Protein AF-A0A158B947-F1 (afdb_monomer)

Structure (mmCIF, N/CA/C/O backbone):
data_AF-A0A158B947-F1
#
_entry.id   AF-A0A158B947-F1
#
loop_
_atom_site.group_PDB
_atom_site.id
_atom_site.type_symbol
_atom_site.label_atom_id
_atom_site.label_alt_id
_atom_site.label_comp_id
_atom_site.label_asym_id
_atom_site.label_entity_id
_atom_site.label_seq_id
_atom_site.pdbx_PDB_ins_code
_atom_site.Cartn_x
_atom_site.Cartn_y
_atom_site.Cartn_z
_atom_site.occupancy
_atom_site.B_iso_or_equiv
_atom_site.auth_seq_id
_atom_site.auth_comp_id
_atom_site.auth_asym_id
_atom_site.auth_atom_id
_atom_site.pdbx_PDB_model_num
ATOM 1 N N . MET A 1 1 ? 6.254 10.592 -17.429 1.00 75.50 1 MET A N 1
ATOM 2 C CA . MET A 1 1 ? 7.515 9.869 -17.709 1.00 75.50 1 MET A CA 1
ATOM 3 C C . MET A 1 1 ? 7.431 8.425 -17.235 1.00 75.50 1 MET A C 1
ATOM 5 O O . MET A 1 1 ? 7.446 7.562 -18.092 1.00 75.50 1 MET A O 1
ATOM 9 N N . VAL A 1 2 ? 7.220 8.152 -15.940 1.00 75.88 2 VAL A N 1
ATOM 10 C CA . VAL A 1 2 ? 7.123 6.766 -15.422 1.00 75.88 2 VAL A CA 1
ATOM 11 C C . VAL A 1 2 ? 5.969 5.958 -16.040 1.00 75.88 2 VAL A C 1
ATOM 13 O O . VAL A 1 2 ? 6.168 4.801 -16.364 1.00 75.88 2 VAL A O 1
ATOM 16 N N . ALA A 1 3 ? 4.810 6.569 -16.318 1.00 78.81 3 ALA A N 1
ATOM 17 C CA . ALA A 1 3 ? 3.696 5.872 -16.984 1.00 78.81 3 ALA A CA 1
ATOM 18 C C . ALA A 1 3 ? 4.055 5.357 -18.390 1.00 78.81 3 ALA A C 1
ATOM 20 O O . ALA A 1 3 ? 3.742 4.227 -18.733 1.00 78.81 3 ALA A O 1
ATOM 21 N N . LYS A 1 4 ? 4.791 6.161 -19.171 1.00 84.25 4 LYS A N 1
ATOM 22 C CA . LYS A 1 4 ? 5.288 5.742 -20.491 1.00 84.25 4 LYS A CA 1
ATOM 23 C C . LYS A 1 4 ? 6.348 4.647 -20.375 1.00 84.25 4 LYS A C 1
ATOM 25 O O . LYS A 1 4 ? 6.442 3.796 -21.243 1.00 84.25 4 LYS A O 1
ATOM 30 N N . LEU A 1 5 ? 7.149 4.672 -19.309 1.00 84.69 5 LEU A N 1
ATOM 31 C CA . LEU A 1 5 ? 8.139 3.631 -19.047 1.00 84.69 5 LEU A CA 1
ATOM 32 C C . LEU A 1 5 ? 7.468 2.300 -18.670 1.00 84.69 5 LEU A C 1
ATOM 34 O O . LEU A 1 5 ? 7.890 1.269 -19.170 1.00 84.69 5 LEU A O 1
ATOM 38 N N . ALA A 1 6 ? 6.408 2.333 -17.857 1.00 87.81 6 ALA A N 1
ATOM 39 C CA . ALA A 1 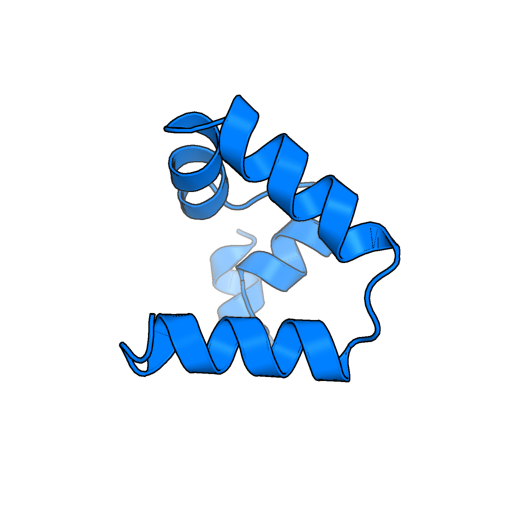6 ? 5.594 1.161 -17.525 1.00 87.81 6 ALA A CA 1
ATOM 40 C C . ALA A 1 6 ? 5.024 0.494 -18.781 1.00 87.81 6 ALA A C 1
ATOM 42 O O . ALA A 1 6 ? 5.185 -0.704 -18.977 1.00 87.81 6 ALA A O 1
ATOM 43 N N . GLU A 1 7 ? 4.453 1.301 -19.676 1.00 88.25 7 GLU A N 1
ATOM 44 C CA . GLU A 1 7 ? 3.906 0.844 -20.954 1.00 88.25 7 GLU A CA 1
ATOM 45 C C . GLU A 1 7 ? 4.975 0.210 -21.857 1.00 88.25 7 GLU A C 1
ATOM 47 O O . GLU A 1 7 ? 4.761 -0.872 -22.394 1.00 88.25 7 GLU A O 1
ATOM 52 N N . ILE A 1 8 ? 6.147 0.843 -21.980 1.00 91.31 8 ILE A N 1
ATOM 53 C CA . ILE A 1 8 ? 7.262 0.325 -22.791 1.00 91.31 8 ILE A CA 1
ATOM 54 C C . ILE A 1 8 ? 7.817 -0.987 -22.219 1.00 91.31 8 ILE A C 1
ATOM 56 O O . ILE A 1 8 ? 8.204 -1.868 -22.984 1.00 91.31 8 ILE A O 1
ATOM 60 N N . LEU A 1 9 ? 7.886 -1.110 -20.892 1.00 88.56 9 LEU A N 1
ATOM 61 C CA . LEU A 1 9 ? 8.435 -2.289 -20.219 1.00 88.56 9 LEU A CA 1
ATOM 62 C C . LEU A 1 9 ? 7.403 -3.411 -20.022 1.00 88.56 9 LEU A C 1
ATOM 64 O O . LEU A 1 9 ? 7.793 -4.521 -19.676 1.00 88.56 9 LEU A O 1
ATOM 68 N N . GLY A 1 10 ? 6.111 -3.146 -20.241 1.00 90.25 10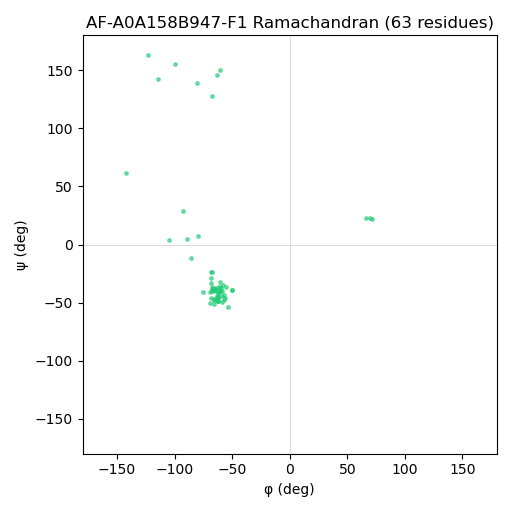 GLY A N 1
ATOM 69 C CA . GLY A 1 10 ? 5.034 -4.086 -19.914 1.00 90.25 10 GLY A CA 1
ATOM 70 C C . GLY A 1 10 ? 4.880 -4.331 -18.407 1.00 90.25 10 GLY A C 1
ATOM 71 O O . GLY A 1 10 ? 4.364 -5.369 -18.004 1.00 90.25 10 G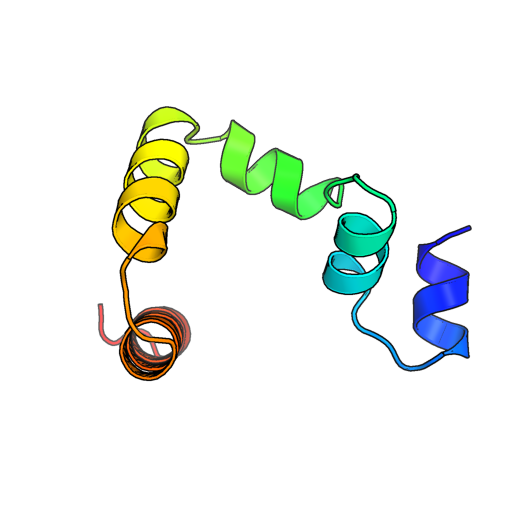LY A O 1
ATOM 72 N N . GLU A 1 11 ? 5.346 -3.391 -17.586 1.00 90.81 11 GLU A N 1
ATOM 73 C CA . GLU A 1 11 ? 5.381 -3.495 -16.127 1.00 90.81 11 GLU A CA 1
ATOM 74 C C . GLU A 1 11 ? 4.209 -2.753 -15.484 1.00 90.81 11 GLU A C 1
ATOM 76 O O . GLU A 1 11 ? 3.682 -1.777 -16.027 1.00 90.81 11 GLU A O 1
ATOM 81 N N . ASP A 1 12 ? 3.831 -3.175 -14.280 1.00 92.75 12 ASP A N 1
ATOM 82 C CA . ASP A 1 12 ? 2.793 -2.492 -13.515 1.00 92.75 12 ASP A CA 1
ATOM 83 C C . ASP A 1 12 ? 3.259 -1.093 -13.06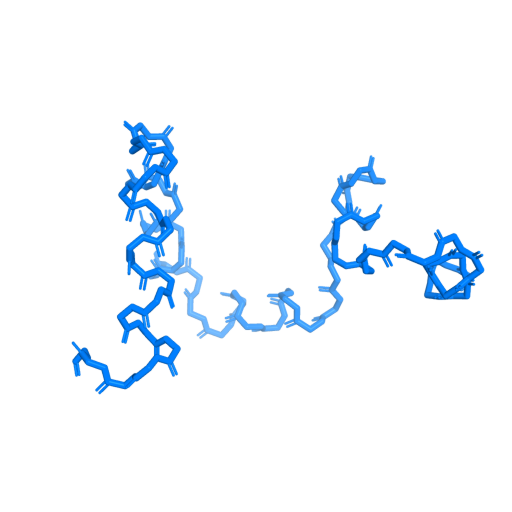6 1.00 92.75 12 ASP A C 1
ATOM 85 O O . ASP A 1 12 ? 4.320 -0.908 -12.458 1.00 92.75 12 ASP A O 1
ATOM 89 N N . PHE A 1 13 ? 2.445 -0.078 -13.366 1.00 92.06 13 PHE A N 1
ATOM 90 C CA . PHE A 1 13 ? 2.784 1.319 -13.100 1.00 92.06 13 PHE A CA 1
ATOM 91 C C . PHE A 1 13 ? 2.955 1.605 -11.605 1.00 92.06 13 PHE A C 1
ATOM 93 O O . PHE A 1 13 ? 3.874 2.337 -11.221 1.00 92.06 13 PHE A O 1
ATOM 100 N N . ASP A 1 14 ? 2.097 1.029 -10.762 1.00 92.62 14 ASP A N 1
ATOM 101 C CA . ASP A 1 14 ? 2.155 1.223 -9.314 1.00 92.62 14 ASP A CA 1
ATOM 102 C C . ASP A 1 14 ? 3.418 0.576 -8.729 1.00 92.62 14 ASP A C 1
ATOM 104 O O . ASP A 1 14 ? 4.095 1.178 -7.890 1.00 92.62 14 ASP A O 1
ATOM 108 N N . THR A 1 15 ? 3.799 -0.589 -9.252 1.00 92.06 15 THR A N 1
ATOM 109 C CA . THR A 1 15 ? 5.036 -1.300 -8.909 1.00 92.06 15 THR A CA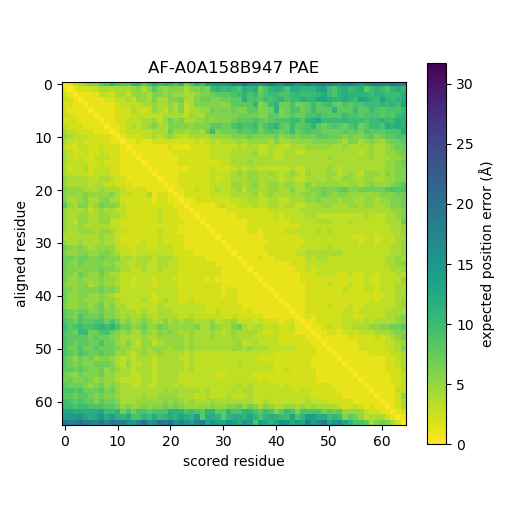 1
ATOM 110 C C . THR A 1 15 ? 6.274 -0.484 -9.278 1.00 92.06 15 THR A C 1
ATOM 112 O O . THR A 1 15 ? 7.137 -0.261 -8.426 1.00 92.06 15 THR A O 1
ATOM 115 N N . LEU A 1 16 ? 6.352 0.055 -10.501 1.00 91.88 16 LEU A N 1
ATOM 116 C CA . LEU A 1 16 ? 7.471 0.921 -10.901 1.00 91.88 16 LEU A CA 1
ATOM 117 C C . LEU A 1 16 ? 7.551 2.204 -10.066 1.00 91.88 16 LEU A C 1
ATOM 119 O O . LEU A 1 16 ? 8.645 2.672 -9.740 1.00 91.88 16 LEU A O 1
ATOM 123 N N . MET A 1 17 ? 6.405 2.780 -9.698 1.00 93.00 17 MET A N 1
ATOM 124 C CA . MET A 1 17 ? 6.368 3.941 -8.810 1.00 93.00 17 MET A CA 1
ATOM 125 C C . MET A 1 17 ? 6.935 3.602 -7.426 1.00 93.00 17 MET A C 1
ATOM 127 O O . MET A 1 17 ? 7.755 4.373 -6.919 1.00 93.00 17 MET A O 1
ATOM 131 N N . LEU A 1 18 ? 6.566 2.449 -6.855 1.00 92.62 18 LEU A N 1
ATOM 132 C CA . LEU A 1 18 ? 7.083 1.977 -5.566 1.00 92.62 18 LEU A CA 1
ATOM 133 C C . LEU A 1 18 ? 8.594 1.737 -5.602 1.00 92.62 18 LEU A C 1
ATOM 135 O O . LEU A 1 18 ? 9.293 2.171 -4.686 1.00 92.62 18 LEU A O 1
ATOM 139 N N . LEU A 1 19 ? 9.112 1.136 -6.678 1.00 90.38 19 LEU A N 1
ATOM 140 C CA . LEU A 1 19 ? 10.557 0.964 -6.882 1.00 90.38 19 LEU A CA 1
ATOM 141 C C . LEU A 1 19 ? 11.302 2.306 -6.942 1.00 90.38 19 LEU A C 1
ATOM 143 O O . LEU A 1 19 ? 12.425 2.417 -6.460 1.00 90.38 19 LEU A O 1
ATOM 147 N N . ALA A 1 20 ? 10.660 3.354 -7.463 1.00 90.56 20 ALA A N 1
ATOM 148 C CA . ALA A 1 20 ? 11.192 4.716 -7.463 1.00 90.56 20 ALA A CA 1
ATOM 149 C C . ALA A 1 20 ? 11.028 5.455 -6.113 1.00 90.56 20 ALA A C 1
ATOM 151 O O . ALA A 1 20 ? 11.273 6.664 -6.042 1.00 90.56 20 ALA A O 1
ATOM 152 N N . GLY A 1 21 ? 10.575 4.774 -5.052 1.00 90.81 21 GLY A N 1
ATOM 153 C CA . GLY A 1 21 ? 10.319 5.363 -3.733 1.00 90.81 21 GLY A CA 1
ATOM 154 C C . GLY A 1 21 ? 9.093 6.281 -3.697 1.00 90.81 21 GLY A C 1
ATOM 155 O O . GLY A 1 21 ? 8.999 7.169 -2.847 1.00 90.81 21 GLY A O 1
ATOM 156 N N . ARG A 1 22 ? 8.165 6.121 -4.647 1.00 92.31 22 ARG A N 1
ATOM 157 C CA . ARG A 1 22 ? 6.957 6.942 -4.792 1.00 92.31 22 ARG A CA 1
ATOM 158 C C . ARG A 1 22 ? 5.708 6.065 -4.757 1.00 92.31 22 ARG A C 1
ATOM 160 O O . ARG A 1 22 ? 5.755 4.863 -4.947 1.00 92.31 22 ARG A O 1
ATOM 167 N N . VAL A 1 23 ? 4.559 6.687 -4.534 1.00 92.19 23 VAL A N 1
ATOM 168 C CA . VAL A 1 23 ? 3.250 6.034 -4.673 1.00 92.19 23 VAL A CA 1
ATOM 169 C C . VAL A 1 23 ? 2.528 6.708 -5.829 1.00 92.19 23 VAL A C 1
ATOM 171 O O . VAL A 1 23 ? 2.668 7.925 -6.012 1.00 92.19 23 VAL A O 1
ATOM 174 N N . SER A 1 24 ? 1.783 5.945 -6.629 1.00 93.62 24 SER A N 1
ATOM 175 C CA . SER A 1 24 ? 1.003 6.538 -7.710 1.00 93.62 24 SER A CA 1
ATOM 176 C C . SER A 1 24 ? -0.030 7.535 -7.170 1.00 93.62 24 SER A C 1
ATOM 178 O O . SER A 1 24 ? -0.515 7.389 -6.041 1.00 93.62 24 SER A O 1
ATOM 180 N N . PRO A 1 25 ? -0.387 8.578 -7.942 1.00 92.25 25 PRO A N 1
ATOM 181 C CA . PRO A 1 25 ? -1.364 9.569 -7.496 1.00 92.25 25 PRO A CA 1
ATOM 182 C C . PRO A 1 25 ? -2.706 8.948 -7.091 1.00 92.25 25 PRO A C 1
ATOM 184 O O . PRO A 1 25 ? -3.304 9.383 -6.108 1.00 92.25 25 PRO A O 1
ATOM 187 N N . GLN A 1 26 ? -3.144 7.908 -7.804 1.00 92.94 26 GLN A N 1
ATOM 188 C CA . GLN A 1 26 ? -4.399 7.213 -7.536 1.00 92.94 26 GLN A CA 1
ATOM 189 C C . GLN A 1 26 ? -4.346 6.427 -6.220 1.00 92.94 26 GLN A C 1
ATOM 191 O O . GLN A 1 26 ? -5.203 6.630 -5.358 1.00 92.94 26 GLN A O 1
ATOM 196 N N . LEU A 1 27 ? -3.310 5.607 -6.001 1.00 93.56 27 LEU A N 1
ATOM 197 C CA . LEU A 1 27 ? -3.133 4.905 -4.725 1.00 93.56 27 LEU A CA 1
ATOM 198 C C . LEU A 1 27 ? -2.993 5.886 -3.558 1.00 93.56 27 LEU A C 1
ATOM 200 O O . LEU A 1 27 ? -3.592 5.687 -2.499 1.00 93.56 27 LEU A O 1
ATOM 204 N N . LYS A 1 28 ? -2.271 6.996 -3.761 1.00 95.31 28 LYS A N 1
ATOM 205 C CA . LYS A 1 28 ? -2.162 8.057 -2.757 1.00 95.31 28 LYS A CA 1
ATOM 206 C C . LYS A 1 28 ? -3.536 8.619 -2.395 1.00 95.31 28 LYS A C 1
ATOM 208 O O . LYS A 1 28 ? -3.794 8.797 -1.209 1.00 95.31 28 LYS A O 1
ATOM 213 N N . GLN A 1 29 ? -4.411 8.885 -3.366 1.00 96.94 29 GLN A N 1
ATOM 214 C CA . GLN A 1 29 ? -5.773 9.370 -3.109 1.00 96.94 29 GLN A CA 1
ATOM 215 C C . GLN A 1 29 ? -6.608 8.350 -2.323 1.00 96.94 29 GLN A C 1
ATOM 217 O O . GLN A 1 29 ? -7.229 8.723 -1.329 1.00 96.94 29 GLN A O 1
ATOM 222 N N . ILE A 1 30 ? -6.567 7.069 -2.708 1.00 95.31 30 ILE A N 1
ATOM 223 C CA . ILE A 1 30 ? -7.294 5.984 -2.026 1.00 95.31 30 ILE A CA 1
ATOM 224 C C . ILE A 1 30 ? -6.875 5.884 -0.554 1.00 95.31 30 ILE A C 1
ATOM 226 O O . ILE A 1 30 ? -7.725 5.887 0.339 1.00 95.31 30 ILE A O 1
ATOM 230 N N . VAL A 1 31 ? -5.565 5.856 -0.292 1.00 95.31 31 VAL A N 1
ATOM 231 C CA . VAL A 1 31 ? -5.024 5.778 1.073 1.00 95.31 31 VAL A CA 1
ATOM 232 C C . VAL A 1 31 ? -5.323 7.059 1.854 1.00 95.31 31 VAL A C 1
ATOM 234 O O . VAL A 1 31 ? -5.706 6.998 3.022 1.00 95.31 31 VAL A O 1
ATOM 237 N N . SER A 1 32 ? -5.215 8.223 1.207 1.00 96.19 32 SER A N 1
ATOM 238 C CA . SER A 1 32 ? -5.462 9.528 1.839 1.00 96.19 32 SER A CA 1
ATOM 239 C C . SER A 1 32 ? -6.930 9.754 2.198 1.00 96.19 32 SER A C 1
ATOM 241 O O . SER A 1 32 ? -7.207 10.521 3.114 1.00 96.19 32 SER A O 1
ATOM 243 N N . ALA A 1 33 ? -7.871 9.078 1.533 1.00 97.38 33 ALA A N 1
ATOM 244 C CA . ALA A 1 33 ? -9.287 9.137 1.889 1.00 97.38 33 ALA A CA 1
ATOM 245 C C . ALA A 1 33 ? -9.583 8.463 3.243 1.00 97.38 33 ALA A C 1
ATOM 247 O O . ALA A 1 33 ? -10.539 8.838 3.920 1.00 97.38 33 ALA A O 1
ATOM 248 N N . ARG A 1 34 ? -8.788 7.458 3.647 1.00 97.31 34 ARG A N 1
ATOM 249 C CA . ARG A 1 34 ? -8.988 6.685 4.891 1.00 97.31 34 ARG A CA 1
ATOM 250 C C . ARG A 1 34 ? -7.649 6.331 5.560 1.00 97.31 34 ARG A C 1
ATOM 252 O O . ARG A 1 34 ? -7.340 5.151 5.739 1.00 97.31 34 ARG A O 1
ATOM 259 N N . PRO A 1 35 ? -6.848 7.329 5.974 1.00 96.69 35 PRO A N 1
ATOM 260 C CA . PRO A 1 35 ? -5.448 7.115 6.331 1.00 96.69 35 PRO A CA 1
ATOM 261 C C . PRO A 1 35 ? -5.273 6.211 7.555 1.00 96.69 35 PRO A C 1
ATOM 263 O O . PRO A 1 35 ? -4.375 5.376 7.573 1.00 96.69 35 PRO A O 1
ATOM 266 N N . LYS A 1 36 ? -6.146 6.329 8.567 1.00 97.50 36 LYS A N 1
ATOM 267 C CA . LYS A 1 36 ? -6.086 5.483 9.772 1.00 97.50 36 LYS A CA 1
ATOM 268 C C . LYS A 1 36 ? -6.371 4.013 9.453 1.00 97.50 36 LYS A C 1
ATOM 270 O O . LYS A 1 36 ? -5.591 3.156 9.851 1.00 97.50 36 LYS A O 1
ATOM 275 N N . LEU A 1 37 ? -7.434 3.754 8.688 1.00 96.81 37 LEU A N 1
ATOM 276 C CA . LEU A 1 37 ? -7.860 2.405 8.310 1.00 96.81 37 LEU A CA 1
ATOM 277 C C . LEU A 1 37 ? -6.795 1.693 7.467 1.00 96.81 37 LEU A C 1
ATOM 279 O O . LEU A 1 37 ? -6.403 0.574 7.780 1.00 96.81 37 LEU A O 1
ATOM 283 N N . PHE A 1 38 ? -6.270 2.358 6.432 1.00 96.06 38 PHE A N 1
ATOM 284 C CA . PHE A 1 38 ? -5.214 1.774 5.603 1.00 96.06 38 PHE A CA 1
ATOM 285 C C . PHE A 1 38 ? -3.898 1.599 6.365 1.00 96.06 38 PHE A C 1
ATOM 287 O O . PHE A 1 38 ? -3.214 0.600 6.163 1.00 96.06 38 PHE A O 1
ATOM 294 N N . ALA A 1 39 ? -3.541 2.521 7.264 1.00 96.44 39 ALA A N 1
ATOM 295 C CA . ALA A 1 39 ? -2.344 2.362 8.085 1.00 96.44 39 ALA A CA 1
ATOM 296 C C . ALA A 1 39 ? -2.454 1.163 9.038 1.00 96.44 39 ALA A C 1
ATOM 298 O O . ALA A 1 39 ? -1.464 0.471 9.263 1.00 96.44 39 ALA A O 1
ATOM 299 N N . GLU A 1 40 ? -3.631 0.914 9.607 1.00 96.56 40 GLU A N 1
ATOM 300 C CA . GLU A 1 40 ? -3.885 -0.275 10.419 1.00 96.56 40 GLU A CA 1
ATOM 301 C C . GLU A 1 40 ? -3.811 -1.554 9.579 1.00 96.56 40 GLU A C 1
ATOM 303 O O . GLU A 1 40 ? -3.024 -2.441 9.908 1.00 96.56 40 GLU A O 1
ATOM 308 N N . LEU A 1 41 ? -4.526 -1.600 8.450 1.00 94.69 41 LEU A N 1
ATOM 309 C CA . LEU A 1 41 ? -4.506 -2.731 7.522 1.00 94.69 41 LEU A CA 1
ATOM 310 C C . LEU A 1 41 ? -3.076 -3.081 7.088 1.00 94.69 41 LEU A C 1
ATOM 312 O O . LEU A 1 41 ? -2.630 -4.207 7.279 1.00 94.69 41 LEU A O 1
ATOM 316 N N . ILE A 1 42 ? -2.313 -2.111 6.573 1.00 94.00 42 ILE A N 1
ATOM 317 C CA . ILE A 1 42 ? -0.935 -2.334 6.105 1.00 94.00 42 ILE A CA 1
ATOM 318 C C . ILE A 1 42 ? -0.033 -2.841 7.242 1.00 94.00 42 ILE A C 1
ATOM 320 O O . ILE A 1 42 ? 0.819 -3.702 7.020 1.00 94.00 42 ILE A O 1
ATOM 324 N N . ARG A 1 43 ? -0.212 -2.348 8.477 1.00 95.06 43 ARG A N 1
ATOM 325 C CA . ARG A 1 43 ? 0.551 -2.844 9.636 1.00 95.06 43 ARG A CA 1
ATOM 326 C C . ARG A 1 43 ? 0.207 -4.290 9.982 1.00 95.06 43 ARG A C 1
ATOM 328 O O . ARG A 1 43 ? 1.126 -5.031 10.313 1.00 95.06 43 ARG A O 1
ATOM 335 N N . GLN A 1 44 ? -1.060 -4.688 9.887 1.00 93.31 44 GLN A N 1
ATOM 336 C CA . GLN A 1 44 ? -1.473 -6.080 10.097 1.00 93.31 44 GLN A CA 1
ATOM 337 C C . GLN A 1 44 ? -0.924 -6.999 8.994 1.00 93.31 44 GLN A C 1
ATOM 339 O O . GLN A 1 44 ? -0.435 -8.089 9.286 1.00 93.31 44 GLN A O 1
ATOM 344 N N . LEU A 1 45 ? -0.918 -6.530 7.740 1.00 94.81 45 LEU A N 1
ATOM 345 C CA . LEU A 1 45 ? -0.386 -7.284 6.601 1.00 94.81 45 LEU A CA 1
ATOM 346 C C . LEU A 1 45 ? 1.136 -7.484 6.656 1.00 94.81 45 LEU A C 1
ATOM 348 O O . LEU A 1 45 ? 1.624 -8.452 6.086 1.00 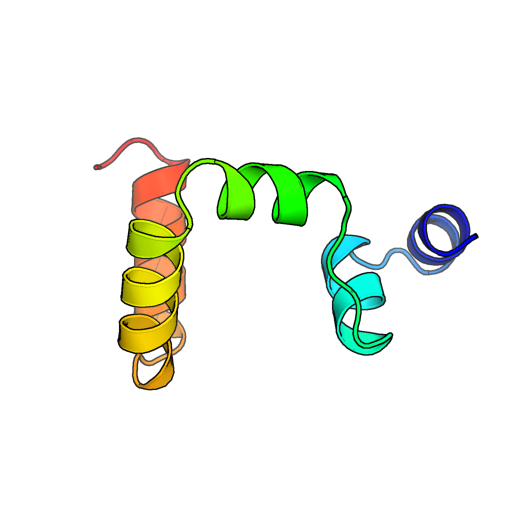94.81 45 LEU A O 1
ATOM 352 N N . ARG A 1 46 ? 1.890 -6.633 7.370 1.00 92.62 46 ARG A N 1
ATOM 353 C CA . ARG A 1 46 ? 3.363 -6.721 7.481 1.00 92.62 46 ARG A CA 1
ATOM 354 C C . ARG A 1 46 ? 3.869 -8.114 7.868 1.00 92.62 46 ARG A C 1
ATOM 356 O O . ARG A 1 46 ? 4.912 -8.529 7.381 1.00 92.62 46 ARG A O 1
ATOM 363 N N . ASN A 1 47 ? 3.161 -8.790 8.770 1.00 92.06 47 ASN A N 1
ATOM 364 C CA . ASN A 1 47 ? 3.554 -10.100 9.295 1.00 92.06 47 ASN A CA 1
ATOM 365 C C . ASN A 1 47 ? 2.714 -11.240 8.696 1.00 92.06 47 ASN A C 1
ATOM 367 O O . ASN A 1 47 ? 2.835 -12.389 9.123 1.00 92.06 47 ASN A O 1
ATOM 371 N N . ALA A 1 48 ? 1.824 -10.929 7.750 1.00 93.88 48 ALA A N 1
ATOM 372 C CA . ALA A 1 48 ? 0.967 -11.914 7.118 1.00 93.88 48 ALA A CA 1
ATOM 373 C C . ALA A 1 48 ? 1.742 -12.664 6.018 1.00 93.88 48 ALA A C 1
ATOM 375 O O . ALA A 1 48 ? 2.463 -12.037 5.246 1.00 93.88 48 ALA A O 1
ATOM 376 N N . PRO A 1 49 ? 1.579 -13.993 5.890 1.00 95.81 49 PRO A N 1
ATOM 377 C CA . PRO A 1 49 ? 2.114 -14.732 4.750 1.00 95.81 49 PRO A CA 1
ATOM 378 C C . PRO A 1 49 ? 1.468 -14.280 3.435 1.00 95.81 49 PRO A C 1
ATOM 380 O O . PRO A 1 49 ? 0.254 -14.070 3.402 1.00 95.81 49 PRO A O 1
ATOM 383 N N . ASP A 1 50 ? 2.217 -14.275 2.330 1.00 94.25 50 ASP A N 1
ATOM 384 C CA . ASP A 1 50 ? 1.713 -13.882 1.000 1.00 94.25 50 AS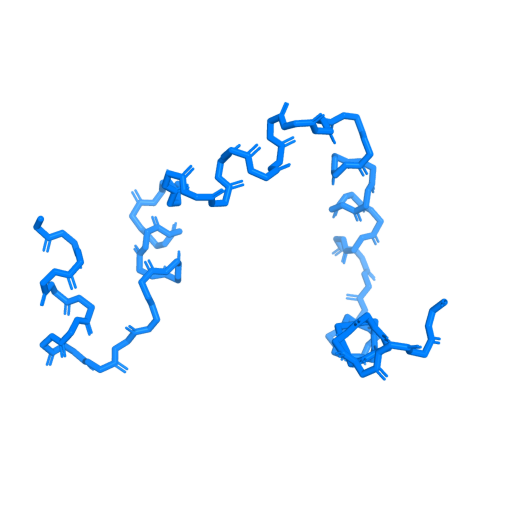P A CA 1
ATOM 385 C C . ASP A 1 50 ? 0.413 -14.599 0.613 1.00 94.25 50 ASP A C 1
ATOM 387 O O . ASP A 1 50 ? -0.519 -13.985 0.099 1.00 94.25 50 ASP A O 1
ATOM 391 N N . LYS A 1 51 ? 0.291 -15.894 0.942 1.00 94.44 51 LYS A N 1
ATOM 392 C CA . LYS A 1 51 ? -0.935 -16.678 0.705 1.00 94.44 51 LYS A CA 1
ATOM 393 C C . LYS A 1 51 ? -2.179 -16.083 1.379 1.00 94.44 51 LYS A C 1
ATOM 395 O O . LYS A 1 51 ? -3.275 -16.189 0.836 1.00 94.44 51 LYS A O 1
ATOM 400 N N . ALA A 1 52 ? -2.019 -15.479 2.557 1.00 93.81 52 ALA A N 1
ATOM 401 C CA . ALA A 1 52 ? -3.109 -14.849 3.293 1.00 93.81 52 ALA A CA 1
ATOM 402 C C . ALA A 1 52 ? -3.488 -13.508 2.653 1.00 93.81 52 ALA A C 1
ATOM 404 O O . ALA A 1 52 ? -4.671 -13.230 2.478 1.00 93.81 52 ALA A O 1
ATOM 405 N N . ILE A 1 53 ? -2.493 -12.729 2.219 1.00 94.94 53 ILE A N 1
ATOM 406 C CA . ILE A 1 53 ? -2.707 -11.470 1.493 1.00 94.94 53 ILE A CA 1
ATOM 407 C C . ILE A 1 53 ? -3.421 -11.738 0.160 1.00 94.94 53 ILE A C 1
ATOM 409 O O . ILE A 1 53 ? -4.420 -11.094 -0.150 1.00 94.94 53 ILE A O 1
ATOM 413 N N . LEU A 1 54 ? -2.971 -12.741 -0.600 1.00 94.38 54 LEU A N 1
ATOM 414 C CA . LEU A 1 54 ? -3.596 -13.153 -1.860 1.00 94.38 54 LEU A CA 1
ATOM 415 C C . LEU A 1 54 ? -5.056 -13.571 -1.677 1.00 94.38 54 LEU A C 1
ATOM 417 O O . LEU A 1 54 ? -5.895 -13.245 -2.515 1.00 94.38 54 LEU A O 1
ATOM 421 N N . ARG A 1 55 ? -5.366 -14.284 -0.590 1.00 93.81 55 ARG A N 1
ATOM 422 C CA . ARG A 1 55 ? -6.743 -14.648 -0.252 1.00 93.81 55 ARG A CA 1
ATOM 423 C C . ARG A 1 55 ? -7.592 -13.407 0.028 1.00 93.81 55 ARG A C 1
ATOM 425 O O . ARG A 1 55 ? -8.649 -13.281 -0.576 1.00 93.81 55 ARG A O 1
ATOM 432 N N . LEU A 1 56 ? -7.104 -12.487 0.862 1.00 93.38 56 LEU A N 1
ATOM 433 C CA . LEU A 1 56 ? -7.801 -11.236 1.177 1.00 93.38 56 LEU A CA 1
ATOM 434 C C . LEU A 1 56 ? -8.109 -10.424 -0.091 1.00 93.38 56 LEU A C 1
ATOM 436 O O . LEU A 1 56 ? -9.230 -9.962 -0.281 1.00 93.38 56 LEU A O 1
ATOM 440 N N . VAL A 1 57 ? -7.128 -10.277 -0.986 1.00 94.00 57 VAL A N 1
ATOM 441 C CA . VAL A 1 57 ? -7.314 -9.554 -2.255 1.00 94.00 57 VAL A CA 1
ATOM 442 C C . VAL A 1 57 ? -8.397 -10.208 -3.116 1.00 94.00 57 VAL A C 1
ATOM 444 O O . VAL A 1 57 ? -9.197 -9.496 -3.719 1.00 94.00 57 VAL A O 1
ATOM 447 N N . ARG A 1 58 ? -8.449 -11.546 -3.166 1.00 94.25 58 ARG A N 1
ATOM 448 C CA . ARG A 1 58 ? -9.502 -12.276 -3.891 1.00 94.25 58 ARG A CA 1
ATOM 449 C C . ARG A 1 58 ? -10.873 -12.056 -3.267 1.00 94.25 58 ARG A C 1
ATOM 451 O O . ARG A 1 58 ? -11.793 -11.722 -3.995 1.00 94.25 58 ARG A O 1
ATOM 458 N N . GLU A 1 59 ? -10.998 -12.171 -1.947 1.00 94.44 59 GLU A N 1
ATOM 459 C CA . GLU A 1 59 ? -12.273 -11.958 -1.245 1.00 94.44 59 GLU A CA 1
ATOM 460 C C . GLU A 1 59 ? -12.843 -10.556 -1.526 1.00 94.44 59 GLU A C 1
ATOM 462 O O . GLU A 1 59 ? -14.017 -10.425 -1.873 1.00 94.44 59 GLU A O 1
ATOM 467 N N . VAL A 1 60 ? -11.997 -9.518 -1.495 1.00 93.50 60 VAL A N 1
ATOM 468 C CA . VAL A 1 60 ? -12.406 -8.140 -1.819 1.00 93.50 60 VAL A CA 1
ATOM 469 C C . VAL A 1 60 ? -12.759 -7.979 -3.301 1.00 93.50 60 VAL A C 1
ATOM 471 O O . VAL A 1 60 ? -13.781 -7.376 -3.628 1.00 93.50 60 VAL A O 1
ATOM 474 N N . ARG A 1 61 ? -11.931 -8.507 -4.212 1.00 92.31 61 ARG A N 1
ATOM 475 C CA . ARG A 1 61 ? -12.147 -8.384 -5.664 1.00 92.31 61 ARG A CA 1
ATOM 476 C C . ARG A 1 61 ? -13.405 -9.115 -6.126 1.00 92.31 61 ARG A C 1
ATOM 478 O O . ARG A 1 61 ? -14.127 -8.602 -6.975 1.00 92.31 61 ARG A O 1
ATOM 485 N N . ASP A 1 62 ? -13.647 -10.294 -5.571 1.00 93.88 62 ASP A N 1
ATOM 486 C CA . ASP A 1 62 ? -14.720 -11.1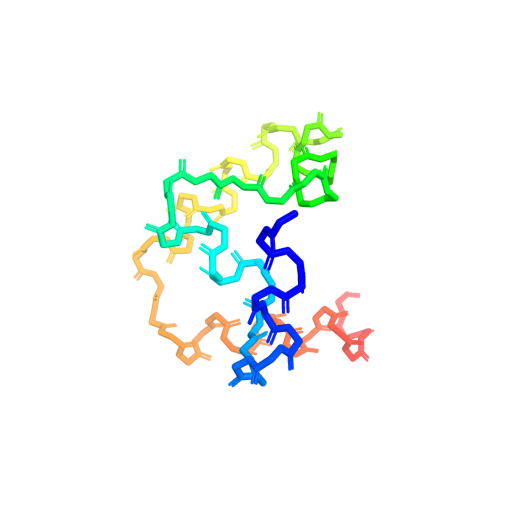93 -5.986 1.00 93.88 62 ASP A CA 1
ATOM 487 C C . ASP A 1 62 ? -16.033 -10.898 -5.219 1.00 93.88 62 ASP A C 1
ATOM 489 O O . ASP A 1 62 ? -17.028 -11.605 -5.383 1.00 93.88 62 ASP A O 1
ATOM 493 N N . GLY A 1 63 ? -16.051 -9.848 -4.382 1.00 85.69 63 GLY A N 1
ATOM 494 C CA . GLY A 1 63 ? -17.241 -9.405 -3.653 1.00 85.69 63 GLY A CA 1
ATOM 495 C C . GLY A 1 63 ? -17.686 -10.358 -2.539 1.00 85.69 63 GLY A C 1
ATOM 496 O O . GLY A 1 63 ? -18.856 -10.358 -2.180 1.00 85.69 63 GLY A O 1
ATOM 497 N N . GLN A 1 64 ? -16.778 -11.187 -2.020 1.00 77.06 64 GLN A N 1
ATOM 498 C CA . GLN A 1 64 ? -17.038 -12.195 -0.982 1.00 77.06 64 GLN A CA 1
ATOM 499 C C . GLN A 1 64 ? -16.780 -11.654 0.441 1.00 77.06 64 GLN A C 1
ATOM 501 O O . GLN A 1 64 ? -16.375 -12.414 1.322 1.00 77.06 64 GLN A O 1
ATOM 506 N N . TRP A 1 65 ? -16.953 -10.344 0.646 1.00 68.44 65 TRP A N 1
ATOM 507 C CA . TRP A 1 65 ? -16.630 -9.609 1.875 1.00 68.44 65 TRP A CA 1
ATOM 508 C C . TRP A 1 65 ? -17.875 -9.022 2.539 1.00 68.44 65 TRP A C 1
ATOM 510 O O . TRP A 1 65 ? -18.826 -8.663 1.809 1.00 68.44 65 TRP A O 1
#

Foldseek 3Di:
DLVVVCVVVVHDSQVSQVVVVHGDPVVVVVCVVPVVVVVVVVVVCPPPDPVVVVVVVCCVVVVVD

Radius of gyration: 13.96 Å; Cα contacts (8 Å, |Δi|>4): 26; chains: 1; bounding box: 28×26×33 Å

Mean predicted aligned error: 4.27 Å

Secondary structure (DSSP, 8-state):
-HHHHHHHHT--HHHHHHHTT---HHHHHHHH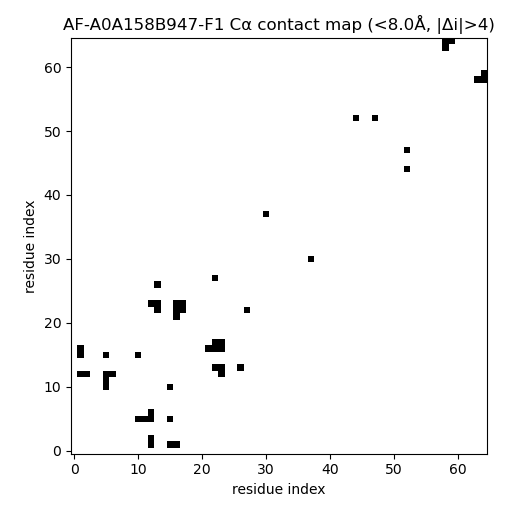HSHHHHHHHHHHHTTS-HHHHHHHHHHHHTT--

Organism: NCBI:txid1777139

Sequence (65 aa):
MVAKLAEILGEDFDTLMLLAGRVSPQLKQIVSARPKLFAELIRQLRNAPDKAILRLVREVRDGQW

Solvent-accessible surface area (backbone atoms only — not comparable to full-atom values): 3855 Å² total; per-residue (Å²): 110,68,64,61,49,18,64,74,69,73,46,59,51,57,57,55,28,45,76,71,76,41,72,39,72,66,60,47,50,60,42,64,76,40,50,68,62,48,55,50,52,54,60,61,50,71,80,48,57,68,72,56,54,54,48,53,53,46,31,61,74,73,65,71,111

pLDDT: mean 91.76, std 5.64, range [68.44, 97.5]